Protein AF-A0A6A6JRK4-F1 (afdb_monomer)

Solvent-accessible surface area (backbone atoms only — not comparable to full-atom values): 6097 Å² total; per-residue (Å²): 130,85,83,75,78,59,62,76,60,57,63,67,55,69,65,79,79,60,46,51,64,51,49,25,50,52,42,50,51,32,51,49,48,61,70,38,86,91,53,54,71,68,59,32,52,52,27,51,55,53,30,52,75,58,50,42,77,60,21,63,60,49,71,58,87,70,81,70,58,62,69,60,52,46,52,51,30,52,47,51,53,68,47,86,53,84,91,55,48,71,66,58,24,51,53,27,48,58,51,56,77,70,108

Organism: Westerdykella ornata (NCBI:txid318751)

Sequence (103 aa):
MSHQRDIKRDAALEGINDTPEDITNRAKGYKANLSNPNTSEESKQHSRQALESLGGEEAFYGKKEVEKDPTRVAAGLKSTINQSKPEVSDEARQSAQERLDKM

Nearest PDB structures (foldseek):
  4pkc-assembly1_A  TM=3.211E-01  e=9.385E+00  Thauera aromatica

InterPro domains:
  IPR018824 Conidiation-specific protein 6 [PF10346] (22-55)
  IPR018824 Conidiation-specific protein 6 [PF10346] (69-103)
  IPR052670 UPF0654 domain-containing protein [PTHR36576] (22-103)

Structure (mmCIF, N/CA/C/O backbone):
data_AF-A0A6A6JRK4-F1
#
_entry.id   AF-A0A6A6JRK4-F1
#
loop_
_atom_site.group_PDB
_atom_site.id
_atom_site.type_symbol
_atom_site.label_atom_id
_atom_site.label_alt_id
_atom_site.label_comp_id
_atom_site.label_asym_id
_atom_site.label_entity_id
_atom_site.label_seq_id
_atom_site.pdbx_PDB_ins_code
_atom_site.Cartn_x
_atom_site.Cartn_y
_atom_site.Cartn_z
_atom_site.occupancy
_atom_site.B_iso_or_equiv
_atom_site.auth_seq_id
_atom_site.auth_comp_id
_atom_site.auth_asym_id
_atom_site.auth_atom_id
_atom_site.pdbx_PDB_model_num
ATOM 1 N N . MET A 1 1 ? -37.867 19.343 0.972 1.00 38.75 1 MET A N 1
ATOM 2 C CA . MET A 1 1 ? -38.057 17.884 1.100 1.00 38.75 1 MET A CA 1
ATOM 3 C C . MET A 1 1 ? -36.695 17.276 1.393 1.00 38.75 1 MET A C 1
ATOM 5 O O . MET A 1 1 ? -35.826 17.386 0.537 1.00 38.75 1 MET A O 1
ATOM 9 N N . SER A 1 2 ? -36.464 16.748 2.600 1.00 46.81 2 SER A N 1
ATOM 10 C CA . SER A 1 2 ? -35.218 16.026 2.899 1.00 46.81 2 SER A CA 1
ATOM 11 C C . SER A 1 2 ? -35.131 14.817 1.979 1.00 46.81 2 SER A C 1
ATOM 13 O O . SER A 1 2 ? -35.984 13.937 2.052 1.00 46.81 2 SER A O 1
ATOM 15 N N . HIS A 1 3 ? -34.128 14.785 1.102 1.00 50.78 3 HIS A N 1
ATOM 16 C CA . HIS A 1 3 ? -33.730 13.552 0.434 1.00 50.78 3 HIS A CA 1
ATOM 17 C C . HIS A 1 3 ? -33.199 12.620 1.522 1.00 50.78 3 HIS A C 1
ATOM 19 O O . HIS A 1 3 ? -32.070 12.766 1.993 1.00 50.78 3 HIS A O 1
ATOM 25 N N . GLN A 1 4 ? -34.057 11.717 1.989 1.00 52.28 4 GLN A N 1
ATOM 26 C CA . GLN A 1 4 ? -33.652 10.655 2.890 1.00 52.28 4 GLN A CA 1
ATOM 27 C C . GLN A 1 4 ? -32.709 9.755 2.089 1.00 52.28 4 GLN A C 1
ATOM 29 O O . GLN A 1 4 ? -33.151 9.049 1.186 1.00 52.28 4 GLN A O 1
ATOM 34 N N . ARG A 1 5 ? -31.401 9.842 2.356 1.00 52.44 5 ARG A N 1
ATOM 35 C CA . ARG A 1 5 ? -30.429 8.914 1.769 1.00 52.44 5 ARG A CA 1
ATOM 36 C C . ARG A 1 5 ? -30.804 7.511 2.221 1.00 52.44 5 ARG A C 1
ATOM 38 O O . ARG A 1 5 ? -30.898 7.251 3.423 1.00 52.44 5 ARG A O 1
ATOM 45 N N . ASP A 1 6 ? -31.075 6.644 1.260 1.00 57.94 6 ASP A N 1
ATOM 46 C CA . ASP A 1 6 ? -31.569 5.297 1.499 1.00 57.94 6 ASP A CA 1
ATOM 47 C C . ASP A 1 6 ? -30.349 4.390 1.716 1.00 57.94 6 ASP A C 1
ATOM 49 O O . ASP A 1 6 ? -29.919 3.651 0.834 1.00 57.94 6 ASP A O 1
ATOM 53 N N . ILE A 1 7 ? -29.752 4.499 2.912 1.00 56.03 7 ILE A N 1
ATOM 54 C CA . ILE A 1 7 ? -28.440 3.924 3.281 1.00 56.03 7 ILE A CA 1
ATOM 55 C C . ILE A 1 7 ? -28.321 2.440 2.894 1.00 56.03 7 ILE A C 1
ATOM 57 O O . ILE A 1 7 ? -27.249 1.973 2.522 1.00 56.03 7 ILE A O 1
ATOM 61 N N . LYS A 1 8 ? -29.428 1.690 2.949 1.00 49.38 8 LYS A N 1
ATOM 62 C CA . LYS A 1 8 ? -29.460 0.258 2.621 1.00 49.38 8 LYS A CA 1
ATOM 63 C C . LYS A 1 8 ? -29.284 -0.038 1.128 1.00 49.38 8 LYS A C 1
ATOM 65 O O . LYS A 1 8 ? -28.734 -1.081 0.798 1.00 49.38 8 LYS A O 1
ATOM 70 N N . ARG A 1 9 ? -29.760 0.841 0.237 1.00 49.12 9 ARG A N 1
ATOM 71 C CA . ARG A 1 9 ? -29.548 0.714 -1.215 1.00 49.12 9 ARG A CA 1
ATOM 72 C C . ARG A 1 9 ? -28.148 1.165 -1.605 1.00 49.12 9 ARG A C 1
ATOM 74 O O . ARG A 1 9 ? -27.498 0.473 -2.380 1.00 49.12 9 ARG A O 1
ATOM 81 N N . ASP A 1 10 ? -27.685 2.266 -1.022 1.00 49.66 10 ASP A N 1
ATOM 82 C CA . ASP A 1 10 ? -26.366 2.832 -1.316 1.00 49.66 10 ASP A CA 1
ATOM 83 C C . ASP A 1 10 ? -25.239 1.871 -0.893 1.00 49.66 10 ASP A C 1
ATOM 85 O O . ASP A 1 10 ? -24.309 1.634 -1.659 1.00 49.66 10 ASP A O 1
ATOM 89 N N . ALA A 1 11 ? -25.376 1.215 0.267 1.00 52.00 11 ALA A N 1
ATOM 90 C CA . ALA A 1 11 ? -24.422 0.209 0.743 1.00 52.00 11 ALA A CA 1
ATOM 91 C C . ALA A 1 11 ? -24.342 -1.046 -0.151 1.00 52.00 11 ALA A C 1
ATOM 93 O O . ALA A 1 11 ? -23.294 -1.679 -0.227 1.00 52.00 11 ALA A O 1
ATOM 94 N N . ALA A 1 12 ? -25.426 -1.412 -0.844 1.00 48.38 12 ALA A N 1
ATOM 95 C CA . ALA A 1 12 ? -25.446 -2.563 -1.752 1.00 48.38 12 ALA A CA 1
ATOM 96 C C . ALA A 1 12 ? -24.832 -2.254 -3.134 1.00 48.38 12 ALA A C 1
ATOM 98 O O . ALA A 1 12 ? -24.456 -3.173 -3.859 1.00 48.38 12 ALA A O 1
ATOM 99 N N . LEU A 1 13 ? -24.718 -0.971 -3.500 1.00 51.22 13 LEU A N 1
ATOM 100 C CA . LEU A 1 13 ? -24.083 -0.515 -4.741 1.00 51.22 13 LEU A CA 1
ATOM 101 C C . LEU A 1 13 ? -22.555 -0.383 -4.632 1.00 51.22 13 LEU A C 1
ATOM 103 O O . LEU A 1 13 ? -21.884 -0.376 -5.663 1.00 51.22 13 LEU A O 1
ATOM 107 N N . GLU A 1 14 ? -21.999 -0.335 -3.416 1.00 55.94 14 GLU A N 1
ATOM 108 C CA . GLU A 1 14 ? -20.555 -0.168 -3.171 1.00 55.94 14 GLU A CA 1
ATOM 109 C C . GLU A 1 14 ? -19.672 -1.339 -3.646 1.00 55.94 14 GLU A C 1
ATOM 111 O O . GLU A 1 14 ? -18.459 -1.239 -3.541 1.00 55.94 14 GLU A O 1
ATOM 116 N N . GLY A 1 15 ? -20.230 -2.436 -4.169 1.00 55.91 15 GLY A N 1
ATOM 117 C CA . GLY A 1 15 ? -19.455 -3.595 -4.645 1.00 55.91 15 GLY A CA 1
ATOM 118 C C . GLY A 1 15 ? -19.448 -3.806 -6.162 1.00 55.91 15 GLY A C 1
ATOM 119 O O . GLY A 1 15 ? -18.799 -4.729 -6.641 1.00 55.91 15 GLY A O 1
ATOM 120 N N . ILE A 1 16 ? -20.185 -3.000 -6.935 1.00 57.47 16 ILE A N 1
ATOM 121 C CA . ILE A 1 16 ? -20.420 -3.282 -8.366 1.00 57.47 16 ILE A CA 1
ATOM 122 C C . ILE A 1 16 ? -19.216 -2.879 -9.244 1.00 57.47 16 ILE A C 1
ATOM 124 O O . ILE A 1 16 ? -19.064 -3.408 -10.342 1.00 57.47 16 ILE A O 1
ATOM 128 N N . ASN A 1 17 ? -18.334 -1.997 -8.757 1.00 63.75 17 ASN A N 1
ATOM 129 C CA . ASN A 1 17 ? -17.160 -1.505 -9.496 1.00 63.75 17 ASN A CA 1
ATOM 130 C C . ASN A 1 17 ? -15.832 -1.629 -8.727 1.00 63.75 17 ASN A C 1
ATOM 132 O O . ASN A 1 17 ? -14.834 -1.061 -9.164 1.00 63.75 17 ASN A O 1
ATOM 136 N N . ASP A 1 18 ? -15.809 -2.326 -7.591 1.00 70.75 18 ASP A N 1
ATOM 137 C CA . ASP A 1 18 ? -14.607 -2.399 -6.761 1.00 70.75 18 ASP A CA 1
ATOM 138 C C . ASP A 1 18 ? -13.564 -3.321 -7.404 1.00 70.75 18 ASP A C 1
ATOM 140 O O . ASP A 1 18 ? -13.792 -4.517 -7.608 1.00 70.75 18 ASP A O 1
ATOM 144 N N . THR A 1 19 ? -12.393 -2.765 -7.720 1.00 79.50 19 THR A N 1
ATOM 145 C CA . THR A 1 19 ? -11.240 -3.571 -8.132 1.00 79.50 19 THR A CA 1
ATOM 146 C C . THR A 1 19 ? -10.649 -4.316 -6.924 1.00 79.50 19 THR A C 1
ATOM 148 O O . THR A 1 19 ? -10.839 -3.898 -5.775 1.00 79.50 19 THR A O 1
ATOM 151 N N . PRO A 1 20 ? -9.880 -5.403 -7.130 1.00 79.25 20 PRO A N 1
ATOM 152 C CA . PRO A 1 20 ? -9.141 -6.051 -6.043 1.00 79.25 20 PRO A CA 1
ATOM 153 C C . PRO A 1 20 ? -8.235 -5.077 -5.273 1.00 79.25 20 PRO A C 1
ATOM 155 O O . PRO A 1 20 ? -8.081 -5.192 -4.051 1.00 79.25 20 PRO A O 1
ATOM 158 N N . GLU A 1 21 ? -7.661 -4.089 -5.965 1.00 78.25 21 GLU A N 1
ATOM 159 C CA . GLU A 1 21 ? -6.923 -2.989 -5.350 1.00 78.25 21 GLU A CA 1
ATOM 160 C C . GLU A 1 21 ? -7.797 -2.128 -4.432 1.00 78.25 21 GLU A C 1
ATOM 162 O O . GLU A 1 21 ? -7.352 -1.792 -3.332 1.00 78.25 21 GLU A O 1
ATOM 167 N N . ASP A 1 22 ? -9.018 -1.787 -4.843 1.00 84.12 22 ASP A N 1
ATOM 168 C CA . ASP A 1 22 ? -9.936 -0.966 -4.045 1.00 84.12 22 ASP A CA 1
ATOM 169 C C . ASP A 1 22 ? -10.328 -1.680 -2.751 1.00 84.12 22 ASP A C 1
ATOM 171 O O . ASP A 1 22 ? -10.197 -1.109 -1.664 1.00 84.12 22 ASP A O 1
ATOM 175 N N . ILE A 1 23 ? -10.680 -2.965 -2.845 1.00 85.25 23 ILE A N 1
ATOM 176 C CA . ILE A 1 23 ? -10.977 -3.826 -1.689 1.00 85.25 23 ILE A CA 1
ATOM 177 C C . ILE A 1 23 ? -9.775 -3.862 -0.736 1.00 85.25 23 ILE A C 1
ATOM 179 O O . ILE A 1 23 ? -9.905 -3.611 0.467 1.00 85.25 23 ILE A O 1
ATOM 183 N N . THR A 1 24 ? -8.577 -4.078 -1.286 1.00 85.31 24 THR A N 1
ATOM 184 C CA . THR A 1 24 ? -7.328 -4.103 -0.515 1.00 85.31 24 THR A CA 1
ATOM 185 C C . THR A 1 24 ? -7.064 -2.762 0.181 1.00 85.31 24 THR A C 1
ATOM 187 O O . THR A 1 24 ? -6.619 -2.720 1.332 1.00 85.31 24 THR A O 1
ATOM 190 N N . ASN A 1 25 ? -7.301 -1.641 -0.500 1.00 87.50 25 ASN A N 1
ATOM 191 C CA . ASN A 1 25 ? -7.066 -0.305 0.043 1.00 87.50 25 ASN A CA 1
ATOM 192 C C . ASN A 1 25 ? -8.066 0.044 1.152 1.00 87.50 25 ASN A C 1
ATOM 194 O O . ASN A 1 25 ? -7.656 0.560 2.196 1.00 87.50 25 ASN A O 1
ATOM 198 N N . ARG A 1 26 ? -9.345 -0.310 0.982 1.00 89.62 26 ARG A N 1
ATOM 199 C CA . ARG A 1 26 ? -10.376 -0.173 2.023 1.00 89.62 26 ARG A CA 1
ATOM 200 C C . ARG A 1 26 ? -10.017 -0.991 3.263 1.00 89.62 26 ARG A C 1
ATOM 202 O O . ARG A 1 26 ? -10.001 -0.450 4.371 1.00 89.62 26 ARG A O 1
ATOM 209 N N . ALA A 1 27 ? -9.628 -2.254 3.079 1.00 89.69 27 ALA A N 1
ATOM 210 C CA . ALA A 1 27 ? -9.204 -3.126 4.172 1.00 89.69 27 ALA A CA 1
ATOM 211 C C . ALA A 1 27 ? -8.004 -2.543 4.948 1.00 89.69 27 ALA A C 1
ATOM 213 O O . ALA A 1 27 ? -8.012 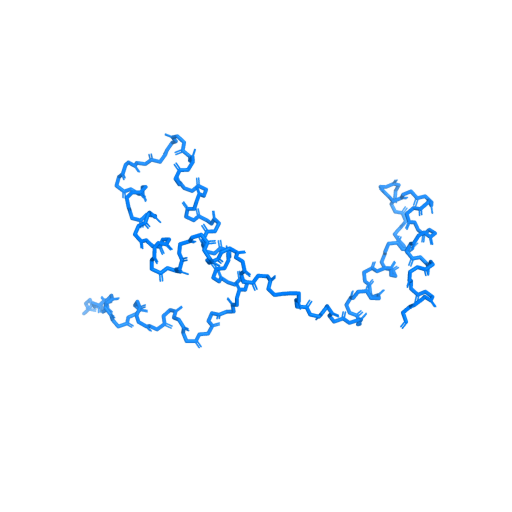-2.485 6.182 1.00 89.69 27 ALA A O 1
ATOM 214 N N . LYS A 1 28 ? -6.992 -2.006 4.251 1.00 89.75 28 LYS A N 1
ATOM 215 C CA . LYS A 1 28 ? -5.870 -1.297 4.899 1.00 89.75 28 LYS A CA 1
ATOM 216 C C . LYS A 1 28 ? -6.330 -0.098 5.725 1.00 89.75 28 LYS A C 1
ATOM 218 O O . LYS A 1 28 ? -5.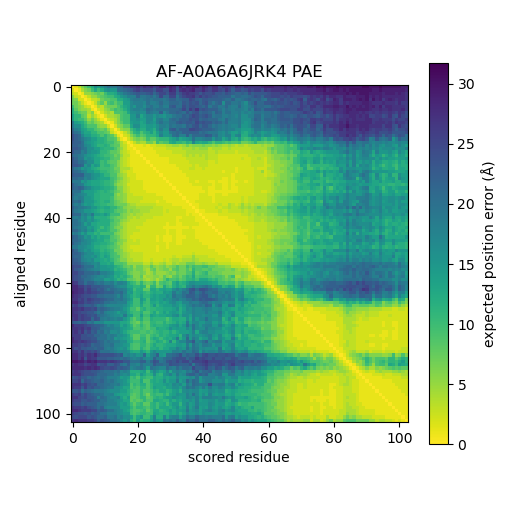833 0.079 6.835 1.00 89.75 28 LYS A O 1
ATOM 223 N N . GLY A 1 29 ? -7.263 0.701 5.208 1.00 93.06 29 GLY A N 1
ATOM 224 C CA . GLY A 1 29 ? -7.806 1.866 5.910 1.00 93.06 29 GLY A CA 1
ATOM 225 C C . GLY A 1 29 ? -8.482 1.489 7.228 1.00 93.06 29 GLY A C 1
ATOM 226 O O . GLY A 1 29 ? -8.159 2.047 8.278 1.00 93.06 29 GLY A O 1
ATOM 227 N N . TYR A 1 30 ? -9.351 0.478 7.208 1.00 94.56 30 TYR A N 1
ATOM 228 C CA . TYR A 1 30 ? -9.994 -0.011 8.428 1.00 94.56 30 TYR A CA 1
ATOM 229 C C . TYR A 1 30 ? -8.987 -0.583 9.427 1.00 94.56 30 TYR A C 1
ATOM 231 O O . TYR A 1 30 ? -9.084 -0.305 10.621 1.00 94.56 30 TYR A O 1
ATOM 239 N N . LYS A 1 31 ? -7.966 -1.310 8.962 1.00 92.56 31 LYS A N 1
ATOM 240 C CA . LYS A 1 31 ? -6.895 -1.813 9.835 1.00 92.56 31 LYS A CA 1
ATOM 241 C C . LYS A 1 31 ? -6.087 -0.681 10.472 1.00 92.56 31 LYS A C 1
ATOM 243 O O . LYS A 1 31 ? -5.780 -0.747 11.661 1.00 92.56 31 LYS A O 1
ATOM 248 N N . ALA A 1 32 ? -5.789 0.373 9.714 1.00 95.06 32 ALA A N 1
ATOM 249 C CA . ALA A 1 32 ? -5.130 1.561 10.246 1.00 95.06 32 ALA A CA 1
ATOM 250 C C . ALA A 1 32 ? -5.976 2.210 11.352 1.00 95.06 32 ALA A C 1
ATOM 252 O O . ALA A 1 32 ? -5.445 2.521 12.419 1.00 95.06 32 ALA A O 1
ATOM 253 N N . ASN A 1 33 ? -7.294 2.323 11.147 1.00 96.12 33 ASN A N 1
ATOM 254 C CA . ASN A 1 33 ? -8.217 2.821 12.166 1.00 96.12 33 ASN A CA 1
ATOM 255 C C . ASN A 1 33 ? -8.178 1.964 13.444 1.00 96.12 33 ASN A C 1
ATOM 257 O O . ASN A 1 33 ? -8.045 2.514 14.531 1.00 96.12 33 ASN A O 1
ATOM 261 N N . LEU A 1 34 ? -8.173 0.629 13.328 1.00 94.56 34 LEU A N 1
ATOM 262 C CA . LEU A 1 34 ? -8.049 -0.274 14.484 1.00 94.56 34 LEU A CA 1
ATOM 263 C C . LEU A 1 34 ? -6.759 -0.074 15.285 1.00 94.56 34 LEU A C 1
ATOM 265 O O . LEU A 1 34 ? -6.778 -0.183 16.510 1.00 94.56 34 LEU A O 1
ATOM 269 N N . SER A 1 35 ? -5.651 0.213 14.602 1.00 95.94 35 SER A N 1
ATOM 270 C CA . SER A 1 35 ? -4.347 0.432 15.239 1.00 95.94 35 SER A CA 1
ATOM 271 C C . SER A 1 35 ? -4.157 1.839 15.810 1.00 95.94 35 SER A C 1
ATOM 273 O O . SER A 1 35 ? -3.225 2.062 16.579 1.00 95.94 35 SER A O 1
ATOM 275 N N . ASN A 1 36 ? -5.010 2.797 15.438 1.00 97.06 36 ASN A N 1
ATOM 276 C CA . ASN A 1 36 ? -4.853 4.183 15.851 1.00 97.06 36 ASN A CA 1
ATOM 277 C C . ASN A 1 36 ? -5.359 4.370 17.295 1.00 97.06 36 ASN A C 1
ATOM 279 O O . ASN A 1 36 ? -6.571 4.276 17.525 1.00 97.06 36 ASN A O 1
ATOM 283 N N . PRO A 1 37 ? -4.483 4.695 18.268 1.00 96.00 37 PRO A N 1
ATOM 284 C CA . PRO A 1 37 ? -4.885 4.871 19.665 1.00 96.00 37 PRO A CA 1
ATOM 285 C C . PRO A 1 37 ? -5.846 6.050 19.870 1.00 96.00 37 PRO A C 1
ATOM 287 O O . PRO A 1 37 ? -6.579 6.066 20.852 1.00 96.00 37 PRO A O 1
ATOM 290 N N . ASN A 1 38 ? -5.886 7.001 18.933 1.00 97.12 38 ASN A N 1
ATOM 291 C CA . ASN A 1 38 ? -6.727 8.197 19.001 1.00 97.12 38 ASN A CA 1
ATOM 292 C C . ASN A 1 38 ? -8.134 7.994 18.409 1.00 97.12 38 ASN A C 1
ATOM 294 O O . ASN A 1 38 ? -8.866 8.963 18.223 1.00 97.12 38 ASN A O 1
ATOM 298 N N . THR A 1 39 ? -8.514 6.764 18.060 1.00 96.44 39 THR A N 1
ATOM 299 C CA . THR A 1 39 ? -9.849 6.459 17.523 1.00 96.44 39 THR A CA 1
ATOM 300 C C . THR A 1 39 ? -10.765 5.911 18.607 1.00 96.44 39 THR A C 1
ATOM 302 O O . THR A 1 39 ? -10.322 5.206 19.516 1.00 96.44 39 THR A O 1
ATOM 305 N N . SER A 1 40 ? -12.057 6.235 18.512 1.00 97.56 40 SER A N 1
ATOM 306 C CA . SER A 1 40 ? -13.057 5.752 19.462 1.00 97.56 40 SER A CA 1
ATOM 307 C C . SER A 1 40 ? -13.299 4.250 19.318 1.00 97.56 40 SER A C 1
ATOM 309 O O . SER A 1 40 ? -13.151 3.673 18.237 1.00 97.56 40 SER A O 1
ATOM 311 N N . GLU A 1 41 ? -13.743 3.614 20.400 1.00 96.31 41 GLU A N 1
ATOM 312 C CA . GLU A 1 41 ? -14.077 2.186 20.386 1.00 96.31 41 GLU A CA 1
ATOM 313 C C . GLU A 1 41 ? -15.223 1.854 19.422 1.00 96.31 41 GLU A C 1
ATOM 315 O O . GLU A 1 41 ? -15.179 0.830 18.742 1.00 96.31 41 GLU A O 1
ATOM 320 N N . GLU A 1 42 ? -16.193 2.756 19.277 1.00 95.94 42 GLU A N 1
ATOM 321 C CA . GLU A 1 42 ? -17.289 2.645 18.307 1.00 95.94 42 GLU A CA 1
ATOM 322 C C . GLU A 1 42 ? -16.759 2.620 16.863 1.00 95.94 42 GLU A C 1
ATOM 324 O O . GLU A 1 42 ? -17.133 1.758 16.066 1.00 95.94 42 GLU A O 1
ATOM 329 N N . SER A 1 43 ? -15.819 3.516 16.536 1.00 95.62 43 SER A N 1
ATOM 330 C CA . SER A 1 43 ? -15.171 3.569 15.218 1.00 95.62 43 SER A CA 1
ATOM 331 C C . SER A 1 43 ? -14.370 2.297 14.931 1.00 9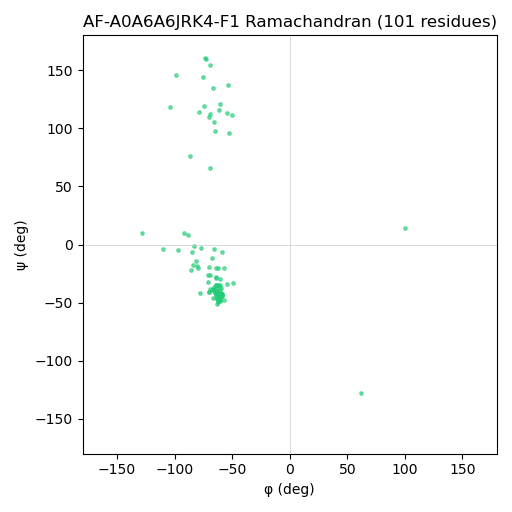5.62 43 SER A C 1
ATOM 333 O O . SER A 1 43 ? -14.413 1.744 13.822 1.00 95.62 43 SER A O 1
ATOM 335 N N . LYS A 1 44 ? -13.668 1.779 15.944 1.00 96.56 44 LYS A N 1
ATOM 336 C CA . LYS A 1 44 ? -12.948 0.508 15.836 1.00 96.56 44 LYS A CA 1
ATOM 337 C C . LYS A 1 44 ? -13.912 -0.658 15.635 1.00 96.56 44 LYS A C 1
ATOM 339 O O . LYS A 1 44 ? -13.656 -1.516 14.798 1.00 96.56 44 LYS A O 1
ATOM 344 N N . GLN A 1 45 ? -15.039 -0.693 16.341 1.00 96.62 45 GLN A N 1
ATOM 345 C CA . GLN A 1 45 ? -16.041 -1.742 16.161 1.00 96.62 45 GLN A CA 1
ATOM 346 C C . GLN A 1 45 ? -16.622 -1.740 14.745 1.00 96.62 45 GLN A C 1
ATOM 348 O O . GLN A 1 45 ? -16.667 -2.795 14.114 1.00 96.62 45 GLN A O 1
ATOM 353 N N . HIS A 1 46 ? -16.972 -0.568 14.217 1.00 95.25 46 HIS A N 1
ATOM 354 C CA . HIS A 1 46 ? -17.411 -0.435 12.829 1.00 95.25 46 HIS A CA 1
ATOM 355 C C . HIS A 1 46 ? -16.335 -0.924 11.847 1.00 95.25 46 HIS A C 1
ATOM 357 O O . HIS A 1 46 ? -16.619 -1.665 10.911 1.00 95.25 46 HIS A O 1
ATOM 363 N N . SER A 1 47 ? -15.072 -0.568 12.094 1.00 94.44 47 SER A N 1
ATOM 364 C CA . SER A 1 47 ? -13.948 -0.996 11.251 1.00 94.44 47 SER A CA 1
ATOM 365 C C . SER A 1 47 ? -13.730 -2.510 11.266 1.00 94.44 47 SER A C 1
ATOM 367 O O . SER A 1 47 ? -13.389 -3.075 10.232 1.00 94.44 47 SER A O 1
ATOM 369 N N . ARG A 1 48 ? -13.962 -3.181 12.406 1.00 93.62 48 ARG A N 1
ATOM 370 C CA . ARG A 1 48 ? -13.942 -4.652 12.495 1.00 93.62 48 ARG A CA 1
ATOM 371 C C . ARG A 1 48 ? -15.029 -5.280 11.619 1.00 93.62 48 ARG A C 1
ATOM 373 O O . ARG A 1 48 ? -14.722 -6.163 10.828 1.00 93.62 48 ARG A O 1
ATOM 380 N N . GLN A 1 49 ? -16.263 -4.785 11.715 1.00 93.94 49 GLN A N 1
ATOM 381 C CA . GLN A 1 49 ? -17.401 -5.294 10.935 1.00 93.94 49 GLN A CA 1
ATOM 382 C C . GLN A 1 49 ? -17.224 -5.067 9.426 1.00 93.94 49 GLN A C 1
ATOM 384 O O . GLN A 1 49 ? -17.519 -5.947 8.615 1.00 93.94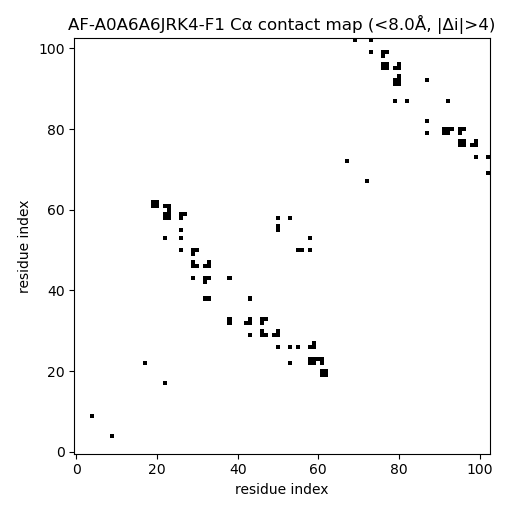 49 GLN A O 1
ATOM 389 N N . ALA A 1 50 ? -16.707 -3.898 9.041 1.00 91.12 50 ALA A N 1
ATOM 390 C CA . ALA A 1 50 ? -16.429 -3.580 7.646 1.00 91.12 50 ALA A CA 1
ATOM 391 C C . ALA A 1 50 ? -15.295 -4.447 7.075 1.00 91.12 50 ALA A C 1
ATOM 393 O O . ALA A 1 50 ? -15.401 -4.919 5.947 1.00 91.12 50 ALA A O 1
ATOM 394 N N . LEU A 1 51 ? -14.242 -4.714 7.858 1.00 90.19 51 LEU A N 1
ATOM 395 C CA . LEU A 1 51 ? -13.179 -5.647 7.469 1.00 90.19 51 LEU A CA 1
ATOM 396 C C . LEU A 1 51 ? -13.706 -7.057 7.229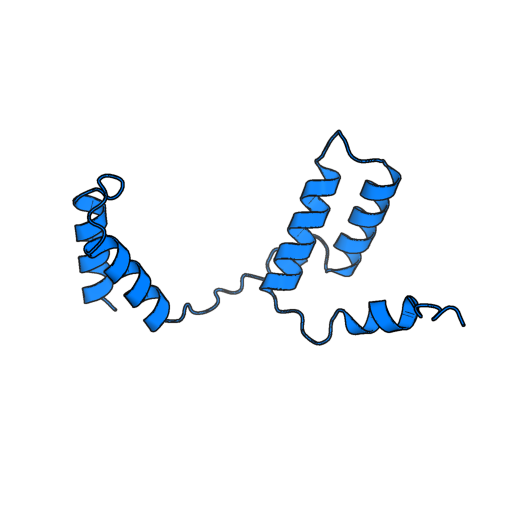 1.00 90.19 51 LEU A C 1
ATOM 398 O O . LEU A 1 51 ? -13.369 -7.658 6.217 1.00 90.19 51 LEU A O 1
ATOM 402 N N . GLU A 1 52 ? -14.538 -7.571 8.132 1.00 89.25 52 GLU A N 1
ATOM 403 C CA . GLU A 1 52 ? -15.150 -8.894 7.990 1.00 89.25 52 GLU A CA 1
ATOM 404 C C . GLU A 1 52 ? -16.009 -8.980 6.720 1.00 89.25 52 GLU A C 1
ATOM 406 O O . GLU A 1 52 ? -15.869 -9.921 5.942 1.00 89.25 52 GLU A O 1
ATOM 411 N N . SER A 1 53 ? -16.799 -7.938 6.441 1.00 87.56 53 SER A N 1
ATOM 412 C CA . SER A 1 53 ? -17.628 -7.849 5.229 1.00 87.56 53 SER A CA 1
ATOM 413 C C . SER A 1 53 ? -16.810 -7.804 3.932 1.00 87.56 53 SER A C 1
ATOM 415 O O . SER A 1 53 ? -17.288 -8.246 2.891 1.00 87.56 53 SER A O 1
ATOM 417 N N . LEU A 1 54 ? -15.576 -7.290 3.984 1.00 84.81 54 LEU A N 1
ATOM 418 C CA . LEU A 1 54 ? -14.655 -7.232 2.843 1.00 84.81 54 LEU A CA 1
ATOM 419 C C . LEU A 1 54 ? -13.875 -8.539 2.608 1.00 84.81 54 LEU A C 1
ATOM 421 O O . LEU A 1 54 ? -13.088 -8.599 1.666 1.00 84.81 54 LEU A O 1
ATOM 425 N N . GLY A 1 55 ? -14.064 -9.573 3.436 1.00 81.50 55 GLY A N 1
ATOM 426 C CA . GLY A 1 55 ? -13.303 -10.830 3.368 1.00 81.50 55 GLY A CA 1
ATOM 427 C C . GLY A 1 55 ? -12.169 -10.932 4.395 1.00 81.50 55 GLY A C 1
ATOM 428 O O . GLY A 1 55 ? -11.289 -11.781 4.275 1.00 81.50 55 GLY A O 1
ATOM 429 N N . GLY A 1 56 ? -12.153 -10.066 5.411 1.00 78.69 56 GLY A N 1
ATOM 430 C CA . GLY A 1 56 ? -11.229 -10.148 6.541 1.00 78.69 56 GLY A CA 1
ATOM 431 C C . GLY A 1 56 ? -9.760 -10.022 6.135 1.00 78.69 56 GLY A C 1
ATOM 432 O O . GLY A 1 56 ? -9.356 -9.064 5.478 1.00 78.69 56 GLY A O 1
ATOM 433 N N . GLU A 1 57 ? -8.934 -10.978 6.563 1.00 70.38 57 GLU A N 1
ATOM 434 C CA . GLU A 1 57 ? -7.512 -11.020 6.199 1.00 70.38 57 GLU A CA 1
ATOM 435 C C . GLU A 1 57 ? -7.294 -11.389 4.723 1.00 70.38 57 GLU A C 1
ATOM 437 O O . GLU A 1 57 ? -6.315 -10.945 4.122 1.00 70.38 57 GLU A O 1
ATOM 442 N N . GLU A 1 58 ? -8.225 -12.118 4.101 1.00 70.88 58 GLU A N 1
ATOM 443 C CA . GLU A 1 58 ? -8.151 -12.494 2.683 1.00 70.88 58 GLU A CA 1
ATOM 444 C C . GLU A 1 58 ? -8.340 -11.289 1.753 1.00 70.88 58 GLU A C 1
ATOM 446 O O . GLU A 1 58 ? -7.744 -11.240 0.675 1.00 70.88 58 GLU A O 1
ATOM 451 N N . ALA A 1 59 ? -9.045 -10.251 2.219 1.00 71.31 59 ALA A N 1
ATOM 452 C CA . ALA A 1 59 ? -9.218 -8.972 1.523 1.00 71.31 59 ALA A CA 1
ATOM 453 C C . ALA A 1 59 ? -7.885 -8.274 1.184 1.00 7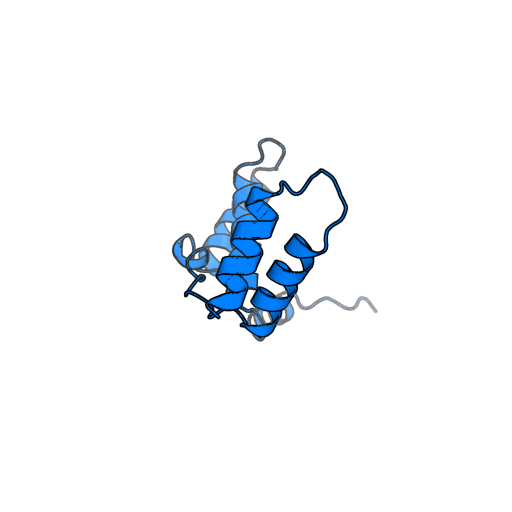1.31 59 ALA A C 1
ATOM 455 O O . ALA A 1 59 ? -7.827 -7.414 0.307 1.00 71.31 59 ALA A O 1
ATOM 456 N N . PHE A 1 60 ? -6.796 -8.631 1.876 1.00 66.50 60 PHE A N 1
ATOM 457 C CA . PHE A 1 60 ? -5.456 -8.089 1.639 1.00 66.50 60 PHE A CA 1
ATOM 458 C C . PHE A 1 60 ? -4.686 -8.833 0.542 1.00 66.50 60 PHE A C 1
ATOM 460 O O . PHE A 1 60 ? -3.747 -8.274 -0.033 1.00 66.50 60 PHE A O 1
ATOM 467 N N . TYR A 1 61 ? -5.064 -10.082 0.261 1.00 58.97 61 TYR A N 1
ATOM 468 C CA . TYR A 1 61 ? -4.379 -10.970 -0.680 1.00 58.97 61 TYR A CA 1
ATOM 469 C C . TYR A 1 61 ? -4.939 -10.884 -2.107 1.00 58.97 61 TYR A C 1
ATOM 471 O O . TYR A 1 61 ? -4.497 -11.620 -2.985 1.00 58.97 61 TYR A O 1
ATOM 479 N N . GLY A 1 62 ? -5.812 -9.905 -2.384 1.00 56.09 62 GLY A N 1
ATOM 480 C CA . GLY A 1 62 ? -6.259 -9.546 -3.735 1.00 56.09 62 GLY A CA 1
ATOM 481 C C . GLY A 1 62 ? -5.132 -9.129 -4.690 1.00 56.09 62 GLY A C 1
ATOM 482 O O . GLY A 1 62 ? -5.363 -9.010 -5.890 1.00 56.09 62 GLY A O 1
ATOM 483 N N . LYS A 1 63 ? -3.891 -8.996 -4.198 1.00 53.62 63 LYS A N 1
ATOM 484 C CA . LYS A 1 63 ? -2.686 -9.029 -5.034 1.00 53.62 63 LYS A CA 1
ATOM 485 C C . LYS A 1 63 ? -2.452 -10.438 -5.590 1.00 53.62 63 LYS A C 1
ATOM 487 O O . LYS A 1 63 ? -1.427 -11.062 -5.323 1.00 53.62 63 LYS A O 1
ATOM 492 N N . LYS A 1 64 ? -3.357 -10.915 -6.445 1.00 52.19 64 LYS A N 1
ATOM 493 C CA . LYS A 1 64 ? -2.906 -11.725 -7.579 1.00 52.19 64 LYS A CA 1
ATOM 494 C C . LYS A 1 64 ? -1.841 -10.875 -8.276 1.00 52.19 64 LYS A C 1
ATOM 496 O O . LYS A 1 64 ? -2.021 -9.661 -8.332 1.00 52.19 64 LYS A O 1
ATOM 501 N N . GLU A 1 65 ? -0.716 -11.445 -8.705 1.00 55.50 65 GLU A N 1
ATOM 502 C CA . GLU A 1 65 ? 0.242 -10.712 -9.539 1.00 55.50 65 GLU A CA 1
ATOM 503 C C . GLU A 1 65 ? -0.524 -10.135 -10.730 1.00 55.50 65 GLU A C 1
ATOM 505 O O . GLU A 1 65 ? -0.817 -10.833 -11.698 1.00 55.50 65 GLU A O 1
ATOM 510 N N . VAL A 1 66 ? -0.942 -8.876 -10.617 1.00 63.75 66 VAL A N 1
ATOM 511 C CA . VAL A 1 66 ? -1.509 -8.154 -11.736 1.00 63.75 66 VAL A CA 1
ATOM 512 C C . VAL A 1 66 ? -0.321 -7.947 -12.643 1.00 63.75 66 VAL A C 1
ATOM 514 O O . VAL A 1 66 ? 0.647 -7.274 -12.268 1.00 63.75 66 VAL A O 1
ATOM 517 N N . GLU A 1 67 ? -0.371 -8.613 -13.791 1.00 73.25 67 GLU A N 1
ATOM 518 C CA . GLU A 1 67 ? 0.602 -8.441 -14.850 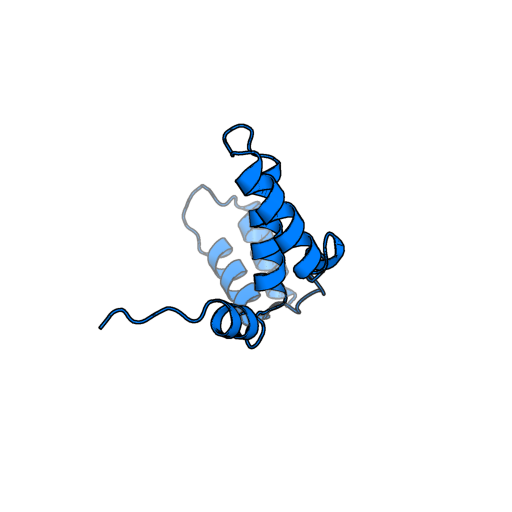1.00 73.25 67 GLU A CA 1
ATOM 519 C C . GLU A 1 67 ? 0.727 -6.941 -15.103 1.00 73.25 67 GLU A C 1
ATOM 521 O O . GLU A 1 67 ? -0.231 -6.259 -15.480 1.00 73.25 67 GLU A O 1
ATOM 526 N N . LYS A 1 68 ? 1.887 -6.385 -14.746 1.00 81.56 68 LYS A N 1
ATOM 527 C CA . LYS A 1 68 ? 2.095 -4.949 -14.874 1.00 81.56 68 LYS A CA 1
ATOM 528 C C . LYS A 1 68 ? 2.095 -4.622 -16.352 1.00 81.56 68 LYS A C 1
ATOM 530 O O . LYS A 1 68 ? 2.802 -5.272 -17.112 1.00 81.56 68 LYS A O 1
ATOM 535 N N . ASP A 1 69 ? 1.379 -3.567 -16.722 1.00 86.88 69 ASP A N 1
ATOM 536 C CA . ASP A 1 69 ? 1.425 -3.042 -18.081 1.00 86.88 69 ASP A CA 1
ATOM 537 C C . ASP A 1 69 ? 2.893 -2.746 -18.463 1.00 86.88 69 ASP A C 1
ATOM 539 O O . ASP A 1 69 ? 3.508 -1.846 -17.865 1.00 86.88 69 ASP A O 1
ATOM 543 N N . PRO A 1 70 ? 3.473 -3.487 -19.427 1.00 91.00 70 PRO A N 1
ATOM 544 C CA . PRO A 1 70 ? 4.877 -3.349 -19.797 1.00 91.00 70 PRO A CA 1
ATOM 545 C C . PRO A 1 70 ? 5.184 -1.939 -20.306 1.00 91.00 70 PRO A C 1
ATOM 547 O O . PRO A 1 70 ? 6.270 -1.419 -20.060 1.00 91.00 70 PRO A O 1
ATOM 550 N N . THR A 1 71 ? 4.210 -1.251 -20.907 1.00 94.12 71 THR A N 1
ATOM 551 C CA . THR A 1 71 ? 4.362 0.139 -21.357 1.00 94.12 71 THR A CA 1
ATOM 552 C C . THR A 1 71 ? 4.590 1.075 -20.174 1.00 94.12 71 THR A C 1
ATOM 554 O O . THR A 1 71 ? 5.468 1.940 -20.210 1.00 94.12 71 THR A O 1
ATOM 557 N N . ARG A 1 72 ? 3.828 0.895 -19.088 1.00 92.62 72 ARG A N 1
ATOM 558 C CA . ARG A 1 72 ? 3.973 1.702 -17.865 1.00 92.62 72 ARG A CA 1
ATOM 559 C C . ARG A 1 72 ? 5.276 1.399 -17.138 1.00 92.62 72 ARG A C 1
ATOM 561 O O . ARG A 1 72 ? 5.913 2.320 -16.628 1.00 92.62 72 ARG A O 1
ATOM 568 N N . VAL A 1 73 ? 5.683 0.130 -17.104 1.00 92.81 73 VAL A N 1
ATOM 569 C CA . VAL A 1 73 ? 6.971 -0.278 -16.529 1.00 92.81 73 VAL A CA 1
ATOM 570 C C . VAL A 1 73 ? 8.124 0.357 -17.311 1.00 92.81 73 VAL A C 1
ATOM 572 O O . VAL A 1 73 ? 8.957 1.030 -16.705 1.00 92.81 73 VAL A O 1
ATOM 575 N N . ALA A 1 74 ? 8.123 0.249 -18.642 1.00 94.62 74 ALA A N 1
ATOM 576 C CA . ALA A 1 74 ? 9.128 0.861 -19.506 1.00 94.62 74 ALA A CA 1
ATOM 577 C C . ALA A 1 74 ? 9.181 2.392 -19.354 1.00 94.62 74 ALA A C 1
ATOM 579 O O . ALA A 1 74 ? 10.263 2.974 -19.250 1.00 94.62 74 ALA A O 1
ATOM 580 N N . ALA A 1 75 ? 8.021 3.056 -19.271 1.00 94.81 75 ALA A N 1
ATOM 581 C CA . ALA A 1 75 ? 7.942 4.498 -19.036 1.00 94.81 75 ALA A CA 1
ATOM 582 C C . ALA A 1 75 ? 8.578 4.907 -17.695 1.00 94.81 75 ALA A C 1
ATOM 584 O O . ALA A 1 75 ? 9.319 5.891 -17.640 1.00 94.81 75 ALA A O 1
ATOM 585 N N . GLY A 1 76 ? 8.342 4.134 -16.630 1.00 93.81 76 GLY A N 1
ATOM 586 C CA . GLY A 1 76 ? 8.968 4.347 -15.324 1.00 93.81 76 GLY A CA 1
ATOM 587 C C . GLY A 1 76 ? 10.490 4.194 -15.368 1.00 93.81 76 GLY A C 1
ATOM 588 O O . GLY A 1 76 ? 11.203 5.075 -14.893 1.00 93.81 76 GLY A O 1
ATOM 589 N N . LEU A 1 77 ? 10.992 3.130 -16.006 1.00 95.19 77 LEU A N 1
ATOM 590 C CA . LEU A 1 77 ? 12.435 2.900 -16.172 1.00 95.19 77 LEU A CA 1
ATOM 591 C C . LEU A 1 77 ? 13.098 4.039 -16.960 1.00 95.19 77 LEU A C 1
ATOM 593 O O . LEU A 1 77 ? 14.119 4.581 -16.537 1.00 95.19 77 LEU A O 1
ATOM 597 N N . LYS A 1 78 ? 12.469 4.479 -18.056 1.00 94.38 78 LYS A N 1
ATOM 598 C CA . LYS A 1 78 ? 12.930 5.624 -18.851 1.00 94.38 78 LYS A CA 1
ATOM 599 C C . LYS A 1 78 ? 12.943 6.924 -18.048 1.00 94.38 78 LYS A C 1
ATOM 601 O O . LYS A 1 78 ? 13.840 7.746 -18.226 1.00 94.38 78 LYS A O 1
ATOM 606 N N . SER A 1 79 ? 11.978 7.109 -17.148 1.00 93.94 79 SER A N 1
ATOM 607 C CA . SER A 1 79 ? 11.975 8.245 -16.225 1.00 93.94 79 SER A CA 1
ATOM 608 C C . SER A 1 79 ? 13.184 8.207 -15.292 1.00 93.94 79 SER A C 1
ATOM 610 O O . SER A 1 79 ? 13.833 9.233 -15.126 1.00 93.94 79 SER A O 1
ATOM 612 N N . THR A 1 80 ? 13.521 7.047 -14.720 1.00 92.19 80 THR A N 1
ATOM 613 C CA . THR A 1 80 ? 14.700 6.891 -13.852 1.00 92.19 80 THR A CA 1
ATOM 614 C C . THR A 1 80 ? 15.991 7.239 -14.590 1.00 92.19 80 THR A C 1
ATOM 616 O O . THR A 1 80 ? 16.808 7.987 -14.059 1.00 92.19 80 THR A O 1
ATOM 619 N N . ILE A 1 81 ? 16.147 6.769 -15.830 1.00 92.75 81 ILE A N 1
ATOM 620 C CA . ILE A 1 81 ? 17.328 7.046 -16.663 1.00 92.75 81 ILE A CA 1
ATOM 621 C C . ILE A 1 81 ? 17.468 8.549 -16.948 1.00 92.75 81 ILE A C 1
ATOM 623 O O . ILE A 1 81 ? 18.555 9.107 -16.823 1.00 92.75 81 ILE A O 1
ATOM 627 N N . ASN A 1 82 ? 16.362 9.222 -17.280 1.00 90.88 82 ASN A N 1
ATOM 628 C CA . ASN A 1 82 ? 16.364 10.637 -17.667 1.00 90.88 82 ASN A CA 1
ATOM 629 C C . ASN A 1 82 ? 16.301 11.612 -16.483 1.00 90.88 82 ASN A C 1
ATOM 631 O O . ASN A 1 82 ? 16.373 12.828 -16.681 1.00 90.88 82 ASN A O 1
ATOM 635 N N . GLN A 1 83 ? 16.123 11.117 -15.257 1.00 84.44 83 GLN A N 1
ATOM 636 C CA . GLN A 1 83 ? 16.001 11.972 -14.086 1.00 84.44 83 GLN A CA 1
ATOM 637 C C . GLN A 1 83 ? 17.348 12.635 -13.778 1.00 84.44 83 GLN A C 1
ATOM 639 O O . GLN A 1 83 ? 18.288 12.004 -13.295 1.00 84.44 83 GLN A O 1
ATOM 644 N N . SER A 1 84 ? 17.413 13.945 -14.014 1.00 72.00 84 SER A N 1
ATOM 645 C CA . SER A 1 84 ? 18.589 14.791 -13.775 1.00 72.00 84 SER A CA 1
ATOM 646 C C . SER A 1 84 ? 18.809 15.155 -12.301 1.00 72.00 84 SER A C 1
ATOM 648 O O . SER A 1 84 ? 19.789 15.818 -11.966 1.00 72.00 84 SER A O 1
ATOM 650 N N . LYS A 1 85 ? 17.906 14.737 -11.404 1.00 72.56 85 LYS A N 1
ATOM 651 C CA . LYS A 1 85 ? 18.019 14.985 -9.962 1.00 72.56 85 LYS A CA 1
ATOM 652 C C . LYS A 1 85 ? 19.077 14.069 -9.324 1.00 72.56 85 LYS A C 1
ATOM 654 O O . LYS A 1 85 ? 19.129 12.891 -9.680 1.00 72.56 85 LYS A O 1
ATOM 659 N N . PRO A 1 86 ? 19.834 14.554 -8.321 1.00 75.19 86 PRO A N 1
ATOM 660 C CA . PRO A 1 86 ? 20.844 13.758 -7.611 1.00 75.19 86 PRO A CA 1
ATOM 661 C C . PRO A 1 86 ? 20.247 12.628 -6.756 1.00 75.19 86 PRO A C 1
ATOM 663 O O . PRO A 1 86 ? 20.975 11.763 -6.290 1.00 75.19 86 PRO A O 1
ATOM 666 N N . GLU A 1 87 ? 18.925 12.618 -6.555 1.00 81.94 87 GLU A N 1
ATOM 667 C CA . GLU A 1 87 ? 18.196 11.563 -5.836 1.00 81.94 87 GLU A CA 1
ATOM 668 C C . GLU A 1 87 ? 18.300 10.191 -6.523 1.00 81.94 87 GLU A C 1
ATOM 670 O O . GLU A 1 87 ? 18.074 9.166 -5.885 1.00 81.94 87 GLU A O 1
ATOM 675 N N . VAL A 1 88 ? 18.629 10.165 -7.819 1.00 85.94 88 VAL A N 1
ATOM 676 C CA . VAL A 1 88 ? 18.855 8.928 -8.573 1.00 85.94 88 VAL A CA 1
ATOM 677 C C . VAL A 1 88 ? 20.352 8.746 -8.764 1.00 85.94 88 VAL A C 1
ATOM 679 O O . VAL A 1 88 ? 21.002 9.578 -9.403 1.00 85.94 88 VAL A O 1
ATOM 682 N N . SER A 1 89 ? 20.882 7.655 -8.211 1.00 90.56 89 SER A N 1
ATOM 683 C CA . SER A 1 89 ? 22.286 7.283 -8.368 1.00 90.56 89 SER A CA 1
ATOM 684 C C . SER A 1 89 ? 22.570 6.745 -9.772 1.00 90.56 89 SER A C 1
ATOM 686 O O . SER A 1 89 ? 21.662 6.306 -10.486 1.00 90.56 89 SER A O 1
ATOM 688 N N . ASP A 1 90 ? 23.838 6.752 -10.171 1.00 90.06 90 ASP A N 1
ATOM 689 C CA . ASP A 1 90 ? 24.244 6.235 -11.478 1.00 90.06 90 ASP A CA 1
ATOM 690 C C . ASP A 1 90 ? 23.972 4.729 -11.602 1.00 90.06 90 ASP A C 1
ATOM 692 O O . ASP A 1 90 ? 23.507 4.268 -12.645 1.00 90.06 90 ASP A O 1
ATOM 696 N N . GLU A 1 91 ? 24.116 3.972 -10.511 1.00 91.50 91 GLU A N 1
ATOM 697 C CA . GLU A 1 91 ? 23.772 2.547 -10.466 1.00 91.50 91 GLU A CA 1
ATOM 698 C C . GLU A 1 91 ? 22.270 2.321 -10.676 1.00 91.50 91 GLU A C 1
ATOM 700 O O . GLU A 1 91 ? 21.865 1.368 -11.345 1.00 91.50 91 GLU A O 1
ATOM 705 N N . ALA A 1 92 ? 21.423 3.208 -10.140 1.00 91.25 92 ALA A N 1
ATOM 706 C CA . ALA A 1 92 ? 19.980 3.135 -10.344 1.00 91.25 92 ALA A CA 1
ATOM 707 C C . ALA A 1 92 ? 19.602 3.398 -11.812 1.00 91.25 92 ALA A C 1
ATOM 709 O O . ALA A 1 92 ? 18.723 2.715 -12.345 1.00 91.25 92 ALA A O 1
ATOM 710 N N . ARG A 1 93 ? 20.290 4.330 -12.491 1.00 92.44 93 ARG A N 1
ATOM 711 C CA . ARG A 1 93 ? 20.108 4.579 -13.933 1.00 92.44 93 ARG A CA 1
ATOM 712 C C . ARG A 1 93 ? 20.573 3.391 -14.772 1.00 92.44 93 ARG A C 1
ATOM 714 O O . ARG A 1 93 ? 19.834 2.958 -15.653 1.00 92.44 93 ARG A O 1
ATOM 721 N N . GLN A 1 94 ? 21.747 2.834 -14.473 1.00 94.38 94 GLN A N 1
ATOM 722 C CA . GLN A 1 94 ? 22.281 1.675 -15.191 1.00 94.38 94 GLN A CA 1
ATOM 723 C C . GLN A 1 94 ? 21.371 0.450 -15.033 1.00 94.38 94 GLN A C 1
ATOM 725 O O . GLN A 1 94 ? 21.008 -0.186 -16.018 1.00 94.38 94 GLN A O 1
ATOM 730 N N . SER A 1 95 ? 20.929 0.157 -13.809 1.00 94.81 95 SER A N 1
ATOM 731 C CA . SER A 1 95 ? 19.991 -0.938 -13.541 1.00 94.81 95 SER A CA 1
ATOM 732 C C . SER A 1 95 ? 18.659 -0.747 -14.274 1.00 94.81 95 SER A C 1
ATOM 734 O O . SER A 1 95 ? 18.094 -1.706 -14.805 1.00 94.81 95 SER A O 1
ATOM 736 N N . ALA A 1 96 ? 18.156 0.491 -14.351 1.00 94.31 96 ALA A N 1
ATOM 737 C CA . ALA A 1 96 ? 16.946 0.797 -15.105 1.00 94.31 96 ALA A CA 1
ATOM 738 C C . ALA A 1 96 ? 17.129 0.584 -16.616 1.00 94.31 96 ALA A C 1
ATOM 740 O O . ALA A 1 96 ? 16.228 0.037 -17.252 1.00 94.31 96 ALA A O 1
ATOM 741 N N . GLN A 1 97 ? 18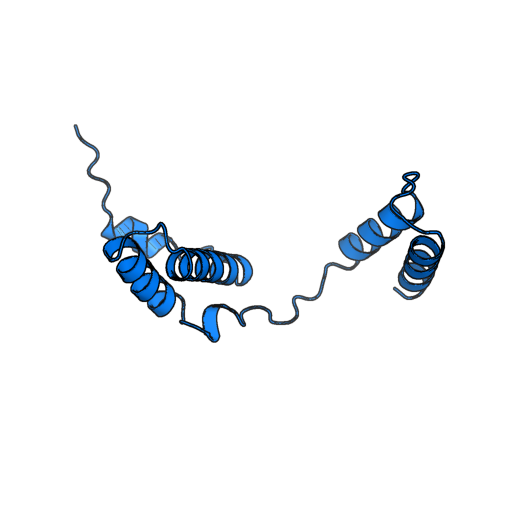.292 0.949 -17.164 1.00 95.06 97 GLN A N 1
ATOM 742 C CA . GLN A 1 97 ? 18.646 0.704 -18.563 1.00 95.06 97 GLN A CA 1
ATOM 743 C C . GLN A 1 97 ? 18.724 -0.795 -18.867 1.00 95.06 97 GLN A C 1
ATOM 745 O O . GLN A 1 97 ? 18.032 -1.267 -19.760 1.00 95.06 97 GLN A O 1
ATOM 750 N N . GLU A 1 98 ? 19.466 -1.567 -18.070 1.00 96.31 98 GLU A N 1
ATOM 751 C CA . GLU A 1 98 ? 19.593 -3.017 -18.271 1.00 96.31 98 GLU A CA 1
ATOM 752 C C . GLU A 1 98 ? 18.251 -3.748 -18.180 1.00 96.31 98 GLU A C 1
ATOM 754 O O . GLU A 1 98 ? 18.042 -4.755 -18.855 1.00 96.31 98 GLU A O 1
ATOM 759 N N . ARG A 1 99 ? 17.344 -3.283 -17.313 1.00 94.62 99 ARG A N 1
ATOM 760 C CA . ARG A 1 99 ? 15.988 -3.832 -17.224 1.00 94.62 99 ARG A CA 1
ATOM 761 C C . ARG A 1 99 ? 15.166 -3.479 -18.452 1.00 94.62 99 ARG A C 1
ATOM 763 O O . ARG A 1 99 ? 14.453 -4.351 -18.923 1.00 94.62 99 ARG A O 1
ATOM 770 N N . LEU A 1 100 ? 15.274 -2.251 -18.957 1.00 94.69 100 LEU A N 1
ATOM 771 C CA . LEU A 1 100 ? 14.559 -1.806 -20.151 1.00 94.69 100 LEU A CA 1
ATOM 772 C C . LEU A 1 100 ? 15.026 -2.557 -21.405 1.00 94.69 100 LEU A C 1
ATOM 774 O O . LEU A 1 100 ? 14.195 -2.912 -22.229 1.00 94.69 100 LEU A O 1
ATOM 778 N N . ASP A 1 101 ? 16.322 -2.862 -21.506 1.00 95.38 101 ASP A N 1
ATOM 779 C CA . ASP A 1 101 ? 16.896 -3.640 -22.613 1.00 95.38 101 ASP A CA 1
ATOM 780 C C . ASP A 1 101 ? 16.474 -5.124 -22.590 1.00 95.38 101 ASP A C 1
ATOM 782 O O . ASP A 1 101 ? 16.594 -5.821 -23.596 1.00 95.38 101 ASP A O 1
ATOM 786 N N . LYS A 1 102 ? 16.012 -5.624 -21.434 1.00 94.19 102 LYS A N 1
ATOM 787 C CA . LYS A 1 102 ? 15.557 -7.011 -21.223 1.00 94.19 102 LYS A CA 1
ATOM 788 C C . LYS A 1 102 ? 14.036 -7.189 -21.336 1.00 94.19 102 LYS A C 1
ATOM 790 O O . LYS A 1 102 ? 13.577 -8.322 -21.190 1.00 94.19 102 LYS A O 1
ATOM 795 N N . MET A 1 103 ? 13.277 -6.104 -21.507 1.00 89.00 103 MET A N 1
ATOM 796 C CA . MET A 1 103 ? 11.824 -6.139 -21.738 1.00 89.00 103 MET A CA 1
ATOM 797 C C . MET A 1 103 ? 11.513 -6.454 -23.197 1.00 89.00 103 MET A C 1
ATOM 799 O O . MET A 1 103 ? 10.528 -7.191 -23.412 1.00 89.00 103 MET A O 1
#

Foldseek 3Di:
DPPPDPVVVVVVVVPPDQQLVNLLVLLVVLVVLLPDPPHDPVSNVVSCVVCVVSVHPVSNVSPPPPPPDVVVLLVVLVCLLPDPDPVRDPVSNVVSVVVNVVD

Radius of gyration: 21.08 Å; Cα contacts (8 Å, |Δi|>4): 62; chains: 1; bounding box: 62×30×43 Å

Mean predicted aligned error: 12.06 Å

Sec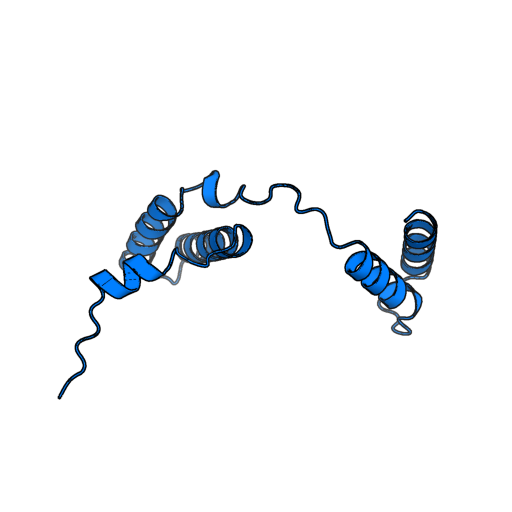ondary structure (DSSP, 8-state):
------HHHHHHHTTSS--HHHHHHHHHHHHHHHH-TTS-HHHHHHHHHHHHHTTTTGGGTT-------HHHHHHHHHHHHH--STTS-HHHHHHHHHHHTT-

pLDDT: mean 81.15, std 16.64, range [38.75, 97.56]